Protein AF-A0A2D4HZR0-F1 (afdb_monomer)

pLDDT: mean 84.66, std 22.32, range [28.0, 98.88]

Organism: NCBI:txid129467

Foldseek 3Di:
DVVVLCVVLVVLLVVVVVPDQDDDDDLDWDDVPDDDPDPDDDPPDDTDDSVVSVVVVVVSVVVSCVVVSHVDDDPPVVVCVVVVPDDLVPDDDDPPDDSVVVVVVVVVVVVVVVVVVVVVVVVVVVVVVVVVVVVPDDDDDDDDDDDDDDDDDDD

Secondary structure (DSSP, 8-state):
-HHHHHHHHHHHHHHHHTT---------PPPTT--SSSSS--TT-PPPPHHHHHHHHHHHHHHHHHTTS-S----HHHHHHHTT--SGGGS---TT-HHHHHHHHHHHHHHHHHHHHHHHHHHHHHHHHHHHHHTTS------------------

Mean predicted aligned error: 10.73 Å

Sequence (155 aa):
TAVYHEILIGYLEYVKKLGYVTGHIWACPPSEGDDYIFHCHPPDQKIPKPKRLQEWYKKMLDKAFAERIIHDYKDIFKQATEDRLTSAKELPYFEGDFWPNVLEESIKELEQEEEERKKEESTAATETIEVTKLMGDVATLCELCEPQILSIQHN

Solvent-accessible surface area (backbone atoms only — not comparable to full-atom values): 10121 Å² total; per-residue (Å²): 111,70,69,62,40,52,53,54,45,51,47,53,43,50,43,41,76,74,65,53,87,80,88,88,82,82,70,71,58,71,59,94,93,57,64,93,82,64,79,81,71,62,92,84,66,76,81,59,54,53,71,60,44,43,52,50,51,48,58,40,49,54,50,28,40,76,70,63,63,41,92,79,88,74,58,68,68,60,46,40,58,75,70,59,66,87,51,78,86,76,54,91,86,59,90,94,46,69,63,64,58,53,51,55,53,52,52,54,51,53,52,50,55,50,52,50,52,53,48,52,55,49,50,56,55,46,52,55,48,50,56,56,57,65,65,70,68,84,85,87,81,91,80,91,79,89,85,82,88,84,84,84,88,88,132

Structure (mmCIF, N/CA/C/O backbone):
data_AF-A0A2D4HZR0-F1
#
_entry.id   AF-A0A2D4HZR0-F1
#
loop_
_atom_site.group_PDB
_atom_site.id
_atom_site.type_symbol
_atom_site.label_atom_id
_atom_site.label_alt_id
_atom_site.label_comp_id
_atom_site.label_asym_id
_atom_site.label_entity_id
_atom_site.label_seq_id
_atom_site.pdbx_PDB_ins_code
_atom_site.Cartn_x
_atom_site.Cartn_y
_atom_site.Cartn_z
_atom_site.occupancy
_atom_site.B_iso_or_equiv
_atom_site.auth_seq_id
_atom_site.auth_comp_id
_atom_site.auth_asym_id
_atom_site.auth_atom_id
_atom_site.pdbx_PDB_model_num
ATOM 1 N N . THR A 1 1 ? 17.335 2.019 -11.726 1.00 91.38 1 THR A N 1
ATOM 2 C CA . THR A 1 1 ? 15.879 1.968 -11.471 1.00 91.38 1 THR A CA 1
ATOM 3 C C . THR A 1 1 ? 15.095 1.119 -12.455 1.00 91.38 1 THR A C 1
ATOM 5 O O . THR A 1 1 ? 14.349 0.286 -11.975 1.00 91.38 1 THR A O 1
ATOM 8 N N . ALA A 1 2 ? 15.232 1.286 -13.780 1.00 97.19 2 ALA A N 1
ATOM 9 C CA . ALA A 1 2 ? 14.371 0.605 -14.765 1.00 97.19 2 ALA A CA 1
ATOM 10 C C . ALA A 1 2 ? 14.226 -0.914 -14.546 1.00 97.19 2 ALA A C 1
ATOM 12 O O . ALA A 1 2 ? 13.112 -1.413 -14.514 1.00 97.19 2 ALA A O 1
ATOM 13 N N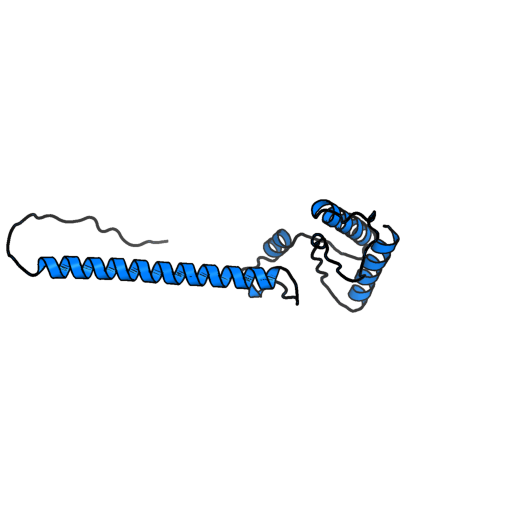 . VAL A 1 3 ? 15.329 -1.618 -14.276 1.00 98.62 3 VAL A N 1
ATOM 14 C CA . VAL A 1 3 ? 15.316 -3.068 -14.004 1.00 98.62 3 VAL A CA 1
ATOM 15 C C . VAL A 1 3 ? 14.395 -3.445 -12.835 1.00 98.62 3 VAL A C 1
ATOM 17 O O . VAL A 1 3 ? 13.656 -4.414 -12.937 1.00 98.62 3 VAL A O 1
ATOM 20 N N . TYR A 1 4 ? 14.374 -2.667 -11.748 1.00 98.62 4 TYR A N 1
ATOM 21 C CA . TYR A 1 4 ? 13.471 -2.928 -10.620 1.00 98.62 4 TYR A CA 1
ATOM 22 C C . TYR A 1 4 ? 11.999 -2.781 -11.012 1.00 98.62 4 TYR A C 1
ATOM 24 O O . TYR A 1 4 ? 11.163 -3.539 -10.534 1.00 98.62 4 TYR A O 1
ATOM 32 N N . HIS A 1 5 ? 11.683 -1.828 -11.895 1.00 98.81 5 HIS A N 1
ATOM 33 C CA . HIS A 1 5 ? 10.322 -1.681 -12.407 1.00 98.81 5 HIS A CA 1
ATOM 34 C C . HIS A 1 5 ? 9.946 -2.888 -13.268 1.00 98.81 5 HIS A C 1
ATOM 36 O O . HIS A 1 5 ? 8.880 -3.443 -13.051 1.00 98.81 5 HIS A O 1
ATOM 42 N N . GLU A 1 6 ? 10.820 -3.344 -14.172 1.00 98.75 6 GLU A N 1
ATOM 43 C CA . GLU A 1 6 ? 10.545 -4.535 -14.993 1.00 98.75 6 GLU A CA 1
ATOM 44 C C . GLU A 1 6 ? 10.299 -5.788 -14.144 1.00 98.75 6 GLU A C 1
ATOM 46 O O . GLU A 1 6 ? 9.409 -6.570 -14.462 1.00 98.75 6 GLU A O 1
ATOM 51 N N . ILE A 1 7 ? 11.026 -5.959 -13.034 1.00 98.88 7 ILE A N 1
ATOM 52 C CA . ILE A 1 7 ? 10.801 -7.079 -12.108 1.00 98.88 7 ILE A CA 1
ATOM 53 C C . ILE A 1 7 ? 9.391 -7.012 -11.503 1.00 98.88 7 ILE A C 1
ATOM 55 O O . ILE A 1 7 ? 8.664 -8.003 -11.531 1.00 98.88 7 ILE A O 1
ATOM 59 N N . LEU A 1 8 ? 8.984 -5.852 -10.978 1.00 98.88 8 LEU A N 1
ATOM 60 C CA . LEU A 1 8 ? 7.662 -5.680 -10.363 1.00 98.88 8 LEU A CA 1
ATOM 61 C C . LEU A 1 8 ? 6.529 -5.794 -11.387 1.00 98.88 8 LEU A C 1
ATOM 63 O O . LEU A 1 8 ? 5.517 -6.436 -11.123 1.00 98.88 8 LEU A O 1
ATOM 67 N N . ILE A 1 9 ? 6.708 -5.207 -12.567 1.00 98.88 9 ILE A N 1
ATOM 68 C CA . ILE A 1 9 ? 5.739 -5.273 -13.662 1.00 98.88 9 ILE A CA 1
ATOM 69 C C . ILE A 1 9 ? 5.589 -6.717 -14.150 1.00 98.88 9 ILE A C 1
ATOM 71 O O . ILE A 1 9 ? 4.466 -7.197 -14.291 1.00 98.88 9 ILE A O 1
ATOM 75 N N . GLY A 1 10 ? 6.702 -7.432 -14.335 1.00 98.81 10 GLY A N 1
ATOM 76 C CA . GLY A 1 10 ? 6.695 -8.848 -14.691 1.00 98.81 10 GLY A CA 1
ATOM 77 C C . GLY A 1 10 ? 6.010 -9.713 -13.632 1.00 98.81 10 GLY A C 1
ATOM 78 O O . GLY A 1 10 ? 5.246 -10.611 -13.979 1.00 98.81 10 GLY A O 1
ATOM 79 N N . TYR A 1 11 ? 6.205 -9.407 -12.344 1.00 98.88 11 TYR A N 1
ATOM 80 C CA . TYR A 1 11 ? 5.474 -10.062 -11.258 1.00 98.88 11 TYR A CA 1
ATOM 81 C C . TYR A 1 11 ? 3.961 -9.825 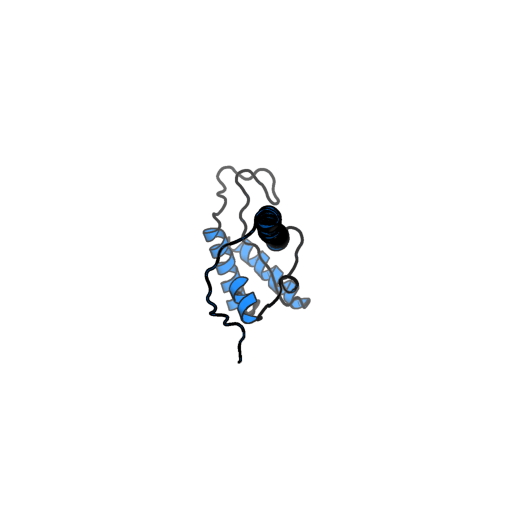-11.363 1.00 98.88 11 TYR A C 1
ATOM 83 O O . TYR A 1 11 ? 3.201 -10.792 -11.343 1.00 98.88 11 TYR A O 1
ATOM 91 N N . LEU A 1 12 ? 3.519 -8.572 -11.541 1.00 98.81 12 LEU A N 1
ATOM 92 C CA . LEU A 1 12 ? 2.098 -8.229 -11.706 1.00 98.81 12 LEU A CA 1
ATOM 93 C C . LEU A 1 12 ? 1.476 -8.922 -12.928 1.00 98.81 12 LEU A C 1
ATOM 95 O O . LEU A 1 12 ? 0.370 -9.456 -12.846 1.00 98.81 12 LEU A O 1
ATOM 99 N N . GLU A 1 13 ? 2.192 -8.959 -14.053 1.00 98.75 13 GLU A N 1
ATOM 100 C CA . GLU A 1 13 ? 1.743 -9.655 -15.261 1.00 98.75 13 GLU A CA 1
ATOM 101 C C . GLU A 1 13 ? 1.608 -11.165 -15.029 1.00 98.75 13 GLU A C 1
ATOM 103 O O . GLU A 1 13 ? 0.628 -11.786 -15.450 1.00 98.75 13 GLU A O 1
ATOM 108 N N . TYR A 1 14 ? 2.582 -11.760 -14.342 1.00 98.81 14 TYR A N 1
ATOM 109 C CA . TYR A 1 14 ? 2.591 -13.182 -14.037 1.00 98.81 14 TYR A CA 1
ATOM 110 C C . TYR A 1 14 ? 1.424 -13.576 -13.126 1.00 98.81 14 TYR A C 1
ATOM 112 O O . TYR A 1 14 ? 0.658 -14.474 -13.473 1.00 98.81 14 TYR A O 1
ATOM 120 N N . VAL A 1 15 ? 1.226 -12.883 -12.000 1.00 98.62 15 VAL A N 1
ATOM 121 C CA . VAL A 1 15 ? 0.131 -13.218 -11.072 1.00 98.62 15 VAL A CA 1
ATOM 122 C C . VAL A 1 15 ? -1.242 -12.948 -11.688 1.00 98.62 15 VAL A C 1
ATOM 124 O O . VAL A 1 15 ? -2.170 -13.724 -11.469 1.00 98.62 15 VAL A O 1
ATOM 127 N N . LYS A 1 16 ? -1.370 -11.938 -12.559 1.00 98.38 16 LYS A N 1
ATOM 128 C CA . LYS A 1 16 ? -2.589 -11.734 -13.355 1.00 98.38 16 LYS A CA 1
ATOM 129 C C . LYS A 1 16 ? -2.903 -12.945 -14.236 1.00 98.38 16 LYS A C 1
ATOM 131 O O . LYS A 1 16 ? -4.053 -13.372 -14.288 1.00 98.38 16 LYS A O 1
ATOM 136 N N . LYS A 1 17 ? -1.899 -13.537 -14.899 1.00 98.44 17 LYS A N 1
ATOM 137 C CA . LYS A 1 17 ? -2.072 -14.764 -15.709 1.00 98.44 17 LYS A CA 1
ATOM 138 C C . LYS A 1 17 ? -2.508 -15.966 -14.865 1.00 98.44 17 LYS A C 1
ATOM 140 O O . LYS A 1 17 ? -3.191 -16.842 -15.384 1.00 98.44 17 LYS A O 1
ATOM 145 N N . LEU A 1 18 ? -2.151 -15.991 -13.581 1.00 98.62 18 LEU A N 1
ATOM 146 C CA . LEU A 1 18 ? -2.605 -17.006 -12.626 1.00 98.62 18 LEU A CA 1
ATOM 147 C C . LEU A 1 18 ? -4.017 -16.747 -12.068 1.00 98.62 18 LEU A C 1
ATOM 149 O O . LEU A 1 18 ? -4.548 -17.601 -11.364 1.00 98.62 18 LEU A O 1
ATOM 153 N N . GLY A 1 19 ? -4.633 -15.603 -12.380 1.00 98.31 19 GLY A N 1
ATOM 154 C CA . GLY A 1 19 ? -5.991 -15.259 -11.951 1.00 98.31 19 GLY A CA 1
ATOM 155 C C . GLY A 1 19 ? -6.077 -14.358 -10.717 1.00 98.31 19 GLY A C 1
ATOM 156 O O . GLY A 1 19 ? -7.179 -14.135 -10.221 1.00 98.31 19 GLY A O 1
ATOM 157 N N . TYR A 1 20 ? -4.962 -13.807 -10.225 1.00 98.50 20 TYR A N 1
ATOM 158 C CA . TYR A 1 20 ? -5.014 -12.768 -9.193 1.00 98.50 20 TYR A CA 1
ATOM 159 C C . TYR A 1 20 ? -5.582 -11.474 -9.782 1.00 98.50 20 TYR A C 1
ATOM 161 O O . TYR A 1 20 ? -5.149 -11.016 -10.840 1.00 98.50 20 TYR A O 1
ATOM 169 N N . VAL A 1 21 ? -6.550 -10.883 -9.081 1.00 97.69 21 VAL A N 1
ATOM 170 C CA . VAL A 1 21 ? -7.325 -9.735 -9.580 1.00 97.69 21 VAL A CA 1
ATOM 171 C C . VAL A 1 21 ? -6.864 -8.388 -9.021 1.00 97.69 21 VAL A C 1
ATOM 173 O O . VAL A 1 21 ? -7.054 -7.371 -9.682 1.00 97.69 21 VAL A O 1
ATOM 176 N N . THR A 1 22 ? -6.210 -8.380 -7.854 1.00 97.38 22 THR A N 1
ATOM 177 C CA . THR A 1 22 ? -5.815 -7.154 -7.142 1.00 97.38 22 THR A CA 1
ATOM 178 C C . THR A 1 22 ? -4.416 -7.297 -6.546 1.00 97.38 22 THR A C 1
ATOM 180 O O . THR A 1 22 ? -4.100 -8.315 -5.930 1.00 97.38 22 THR A O 1
ATOM 183 N N . GLY A 1 23 ? -3.582 -6.266 -6.703 1.00 97.75 23 GLY A N 1
ATOM 184 C CA . GLY A 1 23 ? -2.285 -6.139 -6.033 1.00 97.75 23 GLY A CA 1
ATOM 185 C C . GLY A 1 23 ? -2.318 -5.035 -4.976 1.00 97.75 23 GLY A C 1
ATOM 186 O O . GLY A 1 23 ? -2.942 -4.000 -5.195 1.00 97.75 23 GLY A O 1
ATOM 187 N N . HIS A 1 24 ? -1.630 -5.243 -3.853 1.00 98.25 24 HIS A N 1
ATOM 188 C CA . HIS A 1 24 ? -1.558 -4.289 -2.743 1.00 98.25 24 HIS A CA 1
ATOM 189 C C . HIS A 1 24 ? -0.090 -3.949 -2.472 1.00 98.25 24 HIS A C 1
ATOM 191 O O . HIS A 1 24 ? 0.750 -4.845 -2.406 1.00 98.25 24 HIS A O 1
ATOM 197 N N . ILE A 1 25 ? 0.231 -2.657 -2.366 1.00 98.19 25 ILE A N 1
ATOM 198 C CA . ILE A 1 25 ? 1.589 -2.168 -2.100 1.00 98.19 25 ILE A CA 1
ATOM 199 C C . ILE A 1 25 ? 1.518 -1.146 -0.972 1.00 98.19 25 ILE A C 1
ATOM 201 O O . ILE A 1 25 ? 0.927 -0.078 -1.136 1.00 98.19 25 ILE A O 1
ATOM 205 N N . TRP A 1 26 ? 2.198 -1.432 0.135 1.00 97.81 26 TRP A N 1
ATOM 206 C CA . TRP A 1 26 ? 2.469 -0.441 1.167 1.00 97.81 26 TRP A CA 1
ATOM 207 C C . TRP A 1 26 ? 3.807 0.248 0.876 1.00 97.81 26 TRP A C 1
ATOM 209 O O . TRP A 1 26 ? 4.882 -0.336 1.002 1.00 97.81 26 TRP A O 1
ATOM 219 N N . ALA A 1 27 ? 3.751 1.506 0.432 1.00 96.38 27 ALA A N 1
ATOM 220 C CA . ALA A 1 27 ? 4.937 2.301 0.115 1.00 96.38 27 ALA A CA 1
ATOM 221 C C . ALA A 1 27 ? 5.611 2.848 1.390 1.00 96.38 27 ALA A C 1
ATOM 223 O O . ALA A 1 27 ? 5.604 4.057 1.637 1.00 96.38 27 ALA A O 1
ATOM 224 N N . CYS A 1 28 ? 6.196 1.949 2.182 1.00 95.69 28 CYS A N 1
ATOM 225 C CA . CYS A 1 28 ? 6.896 2.248 3.429 1.00 95.69 28 CYS A CA 1
ATOM 226 C C . CYS A 1 28 ? 8.418 2.148 3.222 1.00 95.69 28 CYS A C 1
ATOM 228 O O . CYS A 1 28 ? 8.903 1.078 2.854 1.00 95.69 28 CYS A O 1
ATOM 230 N N . PRO A 1 29 ? 9.191 3.243 3.352 1.00 93.50 29 PRO A N 1
ATOM 231 C CA . PRO A 1 29 ? 10.642 3.135 3.439 1.00 93.50 29 PRO A CA 1
ATOM 232 C C . PRO A 1 29 ? 11.057 2.606 4.824 1.00 93.50 29 PRO A C 1
ATOM 234 O O . PRO A 1 29 ? 10.343 2.865 5.794 1.00 93.50 29 PRO A O 1
ATOM 237 N N . PRO A 1 30 ? 12.218 1.934 4.943 1.00 93.75 30 PRO A N 1
ATOM 238 C CA . PRO A 1 30 ? 12.700 1.472 6.239 1.00 93.75 30 PRO A CA 1
ATOM 239 C C . PRO A 1 30 ? 12.972 2.657 7.172 1.00 93.75 30 PRO A C 1
ATOM 241 O O . PRO A 1 30 ? 13.325 3.756 6.718 1.00 93.75 30 PRO A O 1
ATOM 244 N N . SER A 1 31 ? 12.821 2.419 8.475 1.00 91.44 31 SER A N 1
ATOM 245 C CA . SER A 1 31 ? 13.241 3.364 9.509 1.00 91.44 31 SER A CA 1
ATOM 246 C C . SER A 1 31 ? 14.755 3.583 9.458 1.00 91.44 31 SER A C 1
ATOM 248 O O . SER A 1 31 ? 15.508 2.824 8.846 1.00 91.44 31 SER A O 1
ATOM 250 N N . GLU A 1 32 ? 15.224 4.659 10.084 1.00 88.25 32 GLU A N 1
ATOM 251 C CA . GLU A 1 32 ? 16.654 4.956 10.126 1.00 88.25 32 GLU A CA 1
ATOM 252 C C . GLU A 1 32 ? 17.418 3.864 10.887 1.00 88.25 32 GLU A C 1
ATOM 254 O O . GLU A 1 32 ? 17.145 3.618 12.057 1.00 88.25 32 GLU A O 1
ATOM 259 N N . GLY A 1 33 ? 18.377 3.226 10.211 1.00 84.75 33 GLY A N 1
ATOM 260 C CA . GLY A 1 33 ? 19.169 2.124 10.767 1.00 84.75 33 GLY A CA 1
ATOM 261 C C . GLY A 1 33 ? 18.589 0.725 10.536 1.00 84.75 33 GLY A C 1
ATOM 262 O O . GLY A 1 33 ? 19.283 -0.243 10.835 1.00 84.75 33 GLY A O 1
ATOM 263 N N . ASP A 1 34 ? 17.387 0.612 9.962 1.00 92.19 34 ASP A N 1
ATOM 264 C CA . ASP A 1 34 ? 16.741 -0.674 9.687 1.00 92.19 34 ASP A CA 1
ATOM 265 C C . ASP A 1 34 ? 17.006 -1.175 8.258 1.00 92.19 34 ASP A C 1
ATOM 267 O O . ASP A 1 34 ? 17.055 -0.410 7.291 1.00 92.19 34 ASP A O 1
ATOM 271 N N . ASP A 1 35 ? 17.091 -2.500 8.121 1.00 95.38 35 ASP A N 1
ATOM 272 C CA . ASP A 1 35 ? 17.275 -3.205 6.854 1.00 95.38 35 ASP A CA 1
ATOM 273 C C . ASP A 1 35 ? 16.083 -4.142 6.593 1.00 95.38 35 ASP A C 1
ATOM 275 O O . ASP A 1 35 ? 15.798 -5.023 7.400 1.00 95.38 35 ASP A O 1
ATOM 279 N N . TYR A 1 36 ? 15.405 -4.011 5.444 1.00 94.50 36 TYR A N 1
ATOM 280 C CA . TYR A 1 36 ? 14.287 -4.914 5.117 1.00 94.50 36 TYR A CA 1
ATOM 281 C C . TYR A 1 36 ? 14.727 -6.329 4.725 1.00 94.50 36 TYR A C 1
ATOM 283 O O . TYR A 1 36 ? 14.113 -7.302 5.148 1.00 94.50 36 TYR A O 1
ATOM 291 N N . ILE A 1 37 ? 15.739 -6.453 3.858 1.00 97.19 37 ILE A N 1
ATOM 292 C CA . ILE A 1 37 ? 16.162 -7.749 3.290 1.00 97.19 37 ILE A CA 1
ATOM 293 C C . ILE A 1 37 ? 17.676 -7.913 3.389 1.00 97.19 37 ILE A C 1
ATOM 295 O O . ILE A 1 37 ? 18.163 -8.902 3.929 1.00 97.19 37 ILE A O 1
ATOM 299 N N . PHE A 1 38 ? 18.433 -6.962 2.841 1.00 96.25 38 PHE A N 1
ATOM 300 C CA . PHE A 1 38 ? 19.889 -7.045 2.802 1.00 96.25 38 PHE A CA 1
ATOM 301 C C . PHE A 1 38 ? 20.488 -6.292 3.979 1.00 96.25 38 PHE A C 1
ATOM 303 O O . PHE A 1 38 ? 20.292 -5.086 4.100 1.00 96.25 38 PHE A O 1
ATOM 310 N N . HIS A 1 39 ? 21.221 -7.014 4.822 1.00 96.25 39 HIS A N 1
ATOM 311 C CA . HIS A 1 39 ? 21.911 -6.428 5.959 1.00 96.25 39 HIS A CA 1
ATOM 312 C C . HIS A 1 39 ? 23.062 -5.517 5.509 1.00 96.25 39 HIS A C 1
ATOM 314 O O . HIS A 1 39 ? 23.865 -5.917 4.664 1.00 96.25 39 HIS A O 1
ATOM 320 N N . CYS A 1 40 ? 23.179 -4.351 6.148 1.00 94.06 40 CYS A N 1
ATOM 321 C CA . CYS A 1 40 ? 24.273 -3.395 6.001 1.00 94.06 40 CYS A CA 1
ATOM 322 C C . CYS A 1 40 ? 24.358 -2.776 4.594 1.00 94.06 40 CYS A C 1
ATOM 324 O O . CYS A 1 40 ? 25.210 -3.115 3.768 1.00 94.06 40 CYS A O 1
ATOM 326 N N . HIS A 1 41 ? 23.460 -1.827 4.327 1.00 94.38 41 HIS A N 1
ATOM 327 C CA . HIS A 1 41 ? 23.479 -1.053 3.089 1.00 94.38 41 HIS A CA 1
ATOM 328 C C . HIS A 1 41 ? 24.743 -0.180 2.950 1.00 94.38 41 HIS A C 1
ATOM 330 O O . HIS A 1 41 ? 25.275 0.305 3.954 1.00 94.38 41 HIS A O 1
ATOM 336 N N . PRO A 1 42 ? 25.205 0.088 1.709 1.00 96.12 42 PRO A N 1
ATOM 337 C CA . PRO A 1 42 ? 26.279 1.048 1.471 1.00 96.12 42 PRO A CA 1
ATOM 338 C C . PRO A 1 42 ? 25.960 2.409 2.116 1.00 96.12 42 PRO A C 1
ATOM 340 O O . PRO A 1 42 ? 24.841 2.901 1.956 1.00 96.12 42 PRO A O 1
ATOM 343 N N . PRO A 1 43 ? 26.913 3.052 2.815 1.00 92.94 43 PRO A N 1
ATOM 344 C CA . PRO A 1 43 ? 26.649 4.271 3.587 1.00 92.94 43 PRO A CA 1
ATOM 345 C C . PRO A 1 43 ? 26.238 5.473 2.720 1.00 92.94 43 PRO A C 1
ATOM 347 O O . PRO A 1 43 ? 25.624 6.420 3.205 1.00 92.94 43 PRO A O 1
ATOM 350 N N . ASP A 1 44 ? 26.565 5.452 1.429 1.00 95.31 44 ASP A N 1
ATOM 351 C CA . ASP A 1 44 ? 26.177 6.452 0.437 1.00 95.31 44 ASP A CA 1
ATOM 352 C C . ASP A 1 44 ? 24.837 6.138 -0.260 1.00 95.31 44 ASP A C 1
ATOM 354 O O . ASP A 1 44 ? 24.286 6.992 -0.972 1.00 95.31 44 ASP A O 1
ATOM 358 N N . GLN A 1 45 ? 24.257 4.953 -0.026 1.00 95.94 45 GLN A N 1
ATOM 359 C CA . GLN A 1 45 ? 22.941 4.587 -0.535 1.00 95.94 45 GLN A CA 1
ATOM 360 C C . GLN A 1 45 ? 21.841 5.313 0.249 1.00 95.94 45 GLN A C 1
ATOM 362 O O . GLN A 1 45 ? 21.476 4.965 1.368 1.00 95.94 45 GLN A O 1
ATOM 367 N N . LYS A 1 46 ? 21.243 6.323 -0.384 1.00 94.19 46 LYS A N 1
ATOM 368 C CA . LYS A 1 46 ? 20.163 7.110 0.225 1.00 94.19 46 LYS A CA 1
ATOM 369 C C . LYS A 1 46 ? 18.856 6.321 0.299 1.00 94.19 46 LYS A C 1
ATOM 371 O O . LYS A 1 46 ? 18.319 5.923 -0.737 1.00 94.19 46 LYS A O 1
ATOM 376 N N . ILE A 1 47 ? 18.275 6.236 1.495 1.00 95.31 47 ILE A N 1
ATOM 377 C CA . ILE A 1 47 ? 16.898 5.767 1.686 1.00 95.31 47 ILE A CA 1
ATOM 378 C C . ILE A 1 47 ? 15.911 6.836 1.175 1.00 95.31 47 ILE A C 1
ATOM 380 O O . ILE A 1 47 ? 16.000 8.006 1.573 1.00 95.31 47 ILE A O 1
ATOM 384 N N . PRO A 1 48 ? 14.980 6.500 0.260 1.00 94.62 48 PRO A N 1
ATOM 385 C CA . PRO A 1 48 ? 13.996 7.459 -0.225 1.00 94.62 48 PRO A CA 1
ATOM 386 C C . PRO A 1 48 ? 13.013 7.846 0.888 1.00 94.62 48 PRO A C 1
ATOM 388 O O . PRO A 1 48 ? 12.526 7.002 1.629 1.00 94.62 48 PRO A O 1
ATOM 391 N N . LYS A 1 49 ? 12.659 9.133 0.969 1.00 94.31 49 LYS A N 1
ATOM 392 C CA . LYS A 1 49 ? 11.553 9.595 1.825 1.00 94.31 49 LYS A CA 1
ATOM 393 C C . LYS A 1 49 ? 10.197 9.125 1.260 1.00 94.31 49 LYS A C 1
ATOM 395 O O . LYS A 1 49 ? 10.116 8.914 0.045 1.00 94.31 49 LYS A O 1
ATOM 400 N N . PRO A 1 50 ? 9.125 9.046 2.077 1.00 95.00 50 PRO A N 1
ATOM 401 C CA . PRO A 1 50 ? 7.843 8.454 1.671 1.00 95.00 50 PRO A CA 1
ATOM 402 C C . PRO A 1 50 ? 7.297 8.975 0.336 1.00 95.00 50 PRO A C 1
ATOM 404 O O . PRO A 1 50 ? 7.016 8.190 -0.564 1.00 95.00 50 PRO A O 1
ATOM 407 N N . LYS A 1 51 ? 7.260 10.300 0.138 1.00 95.75 51 LYS A N 1
ATOM 408 C CA . LYS A 1 51 ? 6.783 10.913 -1.115 1.00 95.75 51 LYS A CA 1
ATOM 409 C C . LYS A 1 51 ? 7.559 10.437 -2.350 1.00 95.75 51 LYS A C 1
ATOM 411 O O . LYS A 1 51 ? 6.965 10.125 -3.376 1.00 95.75 51 LYS A O 1
ATOM 416 N N . ARG A 1 52 ? 8.887 10.334 -2.243 1.00 97.00 52 ARG A N 1
ATOM 417 C CA . ARG A 1 52 ? 9.741 9.886 -3.351 1.00 97.00 52 ARG A CA 1
ATOM 418 C C . ARG A 1 52 ? 9.506 8.411 -3.675 1.00 97.00 52 ARG A C 1
ATOM 420 O O . ARG A 1 52 ? 9.532 8.042 -4.845 1.00 97.00 52 ARG A O 1
ATOM 427 N N . LEU A 1 53 ? 9.285 7.577 -2.657 1.00 97.62 53 LEU A N 1
ATOM 428 C CA . LEU A 1 53 ? 8.962 6.162 -2.848 1.00 97.62 53 LEU A CA 1
ATOM 429 C C . LEU A 1 53 ? 7.571 5.983 -3.480 1.00 97.62 53 LEU A C 1
ATOM 431 O O . LEU A 1 53 ? 7.413 5.182 -4.396 1.00 97.62 53 LEU A O 1
ATOM 435 N N . GLN A 1 54 ? 6.585 6.783 -3.069 1.00 97.88 54 GLN A N 1
ATOM 436 C CA . GLN A 1 54 ? 5.261 6.803 -3.698 1.00 97.88 54 GLN A CA 1
ATOM 437 C C . GLN A 1 54 ? 5.341 7.190 -5.182 1.00 97.88 54 GLN A C 1
ATOM 439 O O . GLN A 1 54 ? 4.768 6.510 -6.026 1.00 97.88 54 GLN A O 1
ATOM 444 N N . GLU A 1 55 ? 6.078 8.251 -5.524 1.00 98.31 55 GLU A N 1
ATOM 445 C CA . GLU A 1 55 ? 6.293 8.670 -6.920 1.00 98.31 55 GLU A CA 1
ATOM 446 C C . GLU A 1 55 ? 7.024 7.599 -7.744 1.00 98.31 55 GLU A C 1
ATOM 448 O O . GLU A 1 55 ? 6.733 7.408 -8.925 1.00 98.31 55 GLU A O 1
ATOM 453 N N . TRP A 1 56 ? 7.948 6.867 -7.119 1.00 98.69 56 TRP A N 1
ATOM 454 C CA . TRP A 1 56 ? 8.652 5.752 -7.745 1.00 98.69 56 TRP A CA 1
ATOM 455 C C . TRP A 1 56 ? 7.695 4.615 -8.127 1.00 98.69 56 TRP A C 1
ATOM 457 O O . TRP A 1 56 ? 7.703 4.179 -9.280 1.00 98.69 56 TRP A O 1
ATOM 467 N N . TYR A 1 57 ? 6.814 4.202 -7.206 1.00 98.81 57 TYR A N 1
ATOM 468 C CA . TYR A 1 57 ? 5.786 3.196 -7.491 1.00 98.81 57 TYR 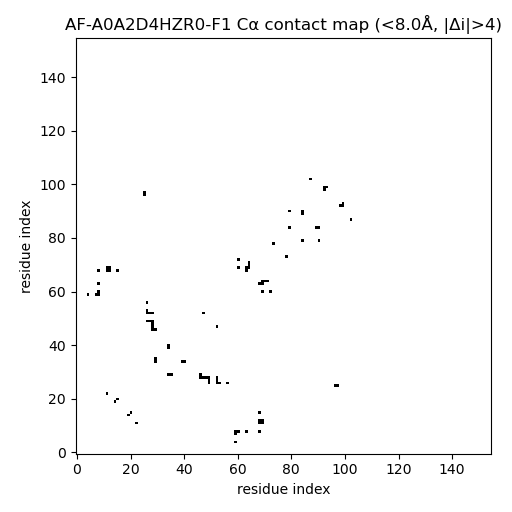A CA 1
ATOM 469 C C . TYR A 1 57 ? 4.760 3.691 -8.508 1.00 98.81 57 TYR A C 1
ATOM 471 O O . TYR A 1 57 ? 4.422 2.941 -9.417 1.00 98.81 57 TYR A O 1
ATOM 479 N N . LYS A 1 58 ? 4.318 4.953 -8.428 1.00 98.62 58 LYS A N 1
ATOM 480 C CA . LYS A 1 58 ? 3.421 5.547 -9.436 1.00 98.62 58 LYS A CA 1
ATOM 481 C C . LYS A 1 58 ? 4.023 5.461 -10.832 1.00 98.62 58 LYS A C 1
ATOM 483 O O . LYS A 1 58 ? 3.383 4.939 -11.730 1.00 98.62 58 LYS A O 1
ATOM 488 N N . LYS A 1 59 ? 5.297 5.832 -10.997 1.00 98.75 59 LYS A N 1
ATOM 489 C CA . LYS A 1 59 ? 5.994 5.704 -12.286 1.00 98.75 59 LYS A CA 1
ATOM 490 C C . LYS A 1 59 ? 6.054 4.256 -12.792 1.00 98.75 59 LYS A C 1
ATOM 492 O O . LYS A 1 59 ? 6.011 4.028 -13.999 1.00 98.75 59 LYS A O 1
ATOM 497 N N . MET A 1 60 ? 6.205 3.283 -11.893 1.00 98.75 60 MET A N 1
ATOM 498 C CA . MET A 1 60 ? 6.156 1.858 -12.237 1.00 98.75 60 MET A CA 1
ATOM 499 C C . MET A 1 60 ? 4.742 1.441 -12.683 1.00 98.75 60 MET A C 1
ATOM 501 O O . MET A 1 60 ? 4.597 0.832 -13.742 1.00 98.75 60 MET A O 1
ATOM 505 N N . LEU A 1 61 ? 3.706 1.837 -11.940 1.00 98.81 61 LEU A N 1
ATOM 506 C CA . LEU A 1 61 ? 2.305 1.525 -12.239 1.00 98.81 61 LEU A CA 1
ATOM 507 C C . LEU A 1 61 ? 1.807 2.225 -13.512 1.00 98.81 61 LEU A C 1
ATOM 509 O O . LEU A 1 61 ? 1.098 1.606 -14.297 1.00 98.81 61 LEU A O 1
ATOM 513 N N . ASP A 1 62 ? 2.237 3.458 -13.784 1.00 98.75 62 ASP A N 1
ATOM 514 C CA . ASP A 1 62 ? 1.927 4.182 -15.024 1.00 98.75 62 ASP A CA 1
ATOM 515 C C . ASP A 1 62 ? 2.454 3.430 -16.255 1.00 98.75 62 ASP A C 1
ATOM 517 O O . ASP A 1 62 ? 1.762 3.321 -17.269 1.00 98.75 62 ASP A O 1
ATOM 521 N N . LYS A 1 63 ? 3.663 2.853 -16.158 1.00 98.75 63 LYS A N 1
ATOM 522 C CA . LYS A 1 63 ? 4.211 1.978 -17.206 1.00 98.75 63 LYS A CA 1
ATOM 523 C C . LYS A 1 63 ? 3.375 0.705 -17.350 1.00 98.75 63 LYS A C 1
ATOM 525 O O . LYS A 1 63 ? 2.985 0.369 -18.465 1.00 98.75 63 LYS A O 1
ATOM 530 N N . ALA A 1 64 ? 3.059 0.030 -16.243 1.00 98.75 64 ALA A N 1
ATOM 531 C CA . ALA A 1 64 ? 2.232 -1.179 -16.255 1.00 98.75 64 ALA A CA 1
ATOM 532 C C . ALA A 1 64 ? 0.836 -0.931 -16.861 1.00 98.75 64 ALA A C 1
ATOM 534 O O . ALA A 1 64 ? 0.303 -1.787 -17.568 1.00 98.75 64 ALA A O 1
ATOM 535 N N . PHE A 1 65 ? 0.250 0.240 -16.601 1.00 98.50 65 PHE A N 1
ATOM 536 C CA . PHE A 1 65 ? -1.022 0.674 -17.174 1.00 98.50 65 PHE A CA 1
ATOM 537 C C . PHE A 1 65 ? -0.896 0.911 -18.685 1.00 98.50 65 PHE A C 1
ATOM 539 O O . PHE A 1 65 ? -1.691 0.381 -19.461 1.00 98.50 65 PHE A O 1
ATOM 546 N N . ALA A 1 66 ? 0.142 1.630 -19.128 1.00 98.62 66 ALA A N 1
ATO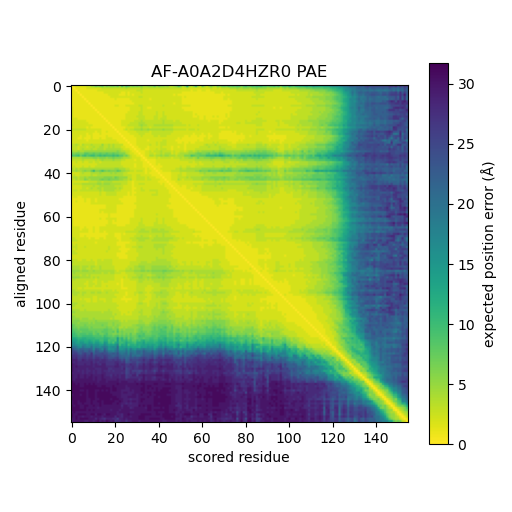M 547 C CA . ALA A 1 66 ? 0.405 1.861 -20.551 1.00 98.62 66 ALA A CA 1
ATOM 548 C C . ALA A 1 66 ? 0.622 0.551 -21.337 1.00 98.62 66 ALA A C 1
ATOM 550 O O . ALA A 1 66 ? 0.184 0.431 -22.481 1.00 98.62 66 ALA A O 1
ATOM 551 N N . GLU A 1 67 ? 1.238 -0.452 -20.705 1.00 98.31 67 GLU A N 1
ATOM 552 C CA . GLU A 1 67 ? 1.457 -1.798 -21.256 1.00 98.31 67 GLU A CA 1
ATOM 553 C C . GLU A 1 67 ? 0.235 -2.726 -21.114 1.00 98.31 67 GLU A C 1
ATOM 555 O O . GLU A 1 67 ? 0.280 -3.879 -21.540 1.00 98.31 67 GLU A O 1
ATOM 560 N N . ARG A 1 68 ? -0.884 -2.227 -20.562 1.00 98.19 68 ARG A N 1
ATOM 561 C CA . ARG A 1 68 ? -2.145 -2.964 -20.332 1.00 98.19 68 ARG A CA 1
ATOM 562 C C . ARG A 1 68 ? -1.998 -4.183 -19.415 1.00 98.19 68 ARG A C 1
ATOM 564 O O . ARG A 1 68 ? -2.800 -5.126 -19.456 1.00 98.19 68 ARG A O 1
ATOM 571 N N . ILE A 1 69 ? -0.982 -4.159 -18.561 1.00 98.44 69 ILE A N 1
ATOM 572 C CA . ILE A 1 69 ? -0.739 -5.186 -17.552 1.00 98.44 69 ILE A CA 1
ATOM 573 C C . ILE A 1 69 ? -1.716 -4.984 -16.396 1.00 98.44 69 ILE A C 1
ATOM 575 O O . ILE A 1 69 ? -2.452 -5.912 -16.065 1.00 98.44 69 ILE A O 1
ATOM 579 N N . ILE A 1 70 ? -1.825 -3.765 -15.868 1.00 98.44 70 ILE A N 1
ATOM 580 C CA . ILE A 1 70 ? -2.858 -3.396 -14.888 1.00 98.44 70 ILE A CA 1
ATOM 581 C C . ILE A 1 70 ? -3.993 -2.619 -15.559 1.00 98.44 70 ILE A C 1
ATOM 583 O O . ILE A 1 70 ? -3.790 -1.990 -16.597 1.00 98.44 70 ILE A O 1
ATOM 587 N N . HIS A 1 71 ? -5.190 -2.688 -14.978 1.00 98.06 71 HIS A N 1
ATOM 588 C CA . HIS A 1 71 ? -6.362 -1.962 -15.472 1.00 98.06 71 HIS A CA 1
ATOM 589 C C . HIS A 1 71 ? -6.414 -0.526 -14.935 1.00 98.06 71 HIS A C 1
ATOM 591 O O . HIS A 1 71 ? -6.629 0.405 -15.699 1.00 98.06 71 HIS A O 1
ATOM 597 N N . ASP A 1 72 ? -6.179 -0.346 -13.641 1.00 98.12 72 ASP A N 1
ATOM 598 C CA . ASP A 1 72 ? -6.083 0.933 -12.943 1.00 98.12 72 ASP A CA 1
ATOM 599 C C . ASP A 1 72 ? -5.337 0.732 -11.614 1.00 98.12 72 ASP A C 1
ATOM 601 O O . ASP A 1 72 ? -4.953 -0.384 -11.258 1.00 98.12 72 ASP A O 1
ATOM 605 N N . TYR A 1 73 ? -5.081 1.826 -10.898 1.00 98.56 73 TYR A N 1
ATOM 606 C CA . TYR A 1 73 ? -4.608 1.800 -9.518 1.00 98.56 73 TYR A CA 1
ATOM 607 C C . TYR A 1 73 ? -5.142 3.025 -8.771 1.00 98.56 73 TYR A C 1
ATOM 609 O O . TYR A 1 73 ? -5.320 4.098 -9.357 1.00 98.56 73 TYR A O 1
ATOM 617 N N . LYS A 1 74 ? -5.407 2.872 -7.473 1.00 97.31 74 LYS A N 1
ATOM 618 C CA . LYS A 1 74 ? -5.956 3.923 -6.606 1.00 97.31 74 LYS A CA 1
ATOM 619 C C . LYS A 1 74 ? -5.283 3.874 -5.244 1.00 97.31 74 LYS A C 1
ATOM 621 O O . LYS A 1 74 ? -4.744 2.841 -4.851 1.00 97.31 74 LYS A O 1
ATOM 626 N N . ASP A 1 75 ? -5.302 4.994 -4.531 1.00 97.19 75 ASP A N 1
ATOM 627 C CA . ASP A 1 75 ? -5.066 4.940 -3.093 1.00 97.19 75 ASP A CA 1
ATOM 628 C C . ASP A 1 75 ? -6.238 4.236 -2.390 1.00 97.19 75 ASP A C 1
ATOM 630 O O . ASP A 1 75 ? -7.355 4.160 -2.908 1.00 97.19 75 ASP A O 1
ATOM 634 N N . ILE A 1 76 ? -5.954 3.699 -1.207 1.00 95.94 76 ILE A N 1
ATOM 635 C CA . ILE A 1 76 ? -6.891 2.874 -0.443 1.00 95.94 76 ILE A CA 1
ATOM 636 C C . ILE A 1 76 ? -8.144 3.639 -0.005 1.00 95.94 76 ILE A C 1
ATOM 638 O O . ILE A 1 76 ? -9.224 3.061 0.012 1.00 95.94 76 ILE A O 1
ATOM 642 N N . PHE A 1 77 ? -8.034 4.942 0.277 1.00 95.69 77 PHE A N 1
ATOM 643 C CA . PHE A 1 77 ? -9.180 5.763 0.665 1.00 95.69 77 PHE A CA 1
ATOM 644 C C . PHE A 1 77 ? -10.159 5.925 -0.503 1.00 95.69 77 PHE A C 1
ATOM 646 O O . PHE A 1 77 ? -11.364 5.705 -0.356 1.00 95.69 77 PHE A O 1
ATOM 653 N N . LYS A 1 78 ? -9.637 6.248 -1.691 1.00 96.00 78 LYS A N 1
ATOM 654 C CA . LYS A 1 78 ? -10.433 6.332 -2.914 1.00 96.00 78 LYS A CA 1
ATOM 655 C C . LYS A 1 78 ? -11.057 4.982 -3.268 1.00 96.00 78 LYS A C 1
ATOM 657 O O . LYS A 1 78 ? -12.243 4.944 -3.581 1.00 96.00 78 LYS A O 1
ATOM 662 N N . GLN A 1 79 ? -10.292 3.891 -3.182 1.00 95.75 79 GLN A N 1
ATOM 663 C CA . GLN A 1 79 ? -10.804 2.546 -3.462 1.00 95.75 79 GLN A CA 1
ATOM 664 C C . GLN A 1 79 ? -11.934 2.159 -2.494 1.00 95.75 79 GLN A C 1
ATOM 666 O O . GLN A 1 79 ? -13.012 1.793 -2.947 1.00 95.75 79 GLN A O 1
ATOM 671 N N . ALA A 1 80 ? -11.743 2.344 -1.184 1.00 96.69 80 ALA A N 1
ATOM 672 C CA . ALA A 1 80 ? -12.766 2.060 -0.178 1.00 96.69 80 ALA A CA 1
ATOM 673 C C . ALA A 1 80 ? -14.047 2.891 -0.381 1.00 96.69 80 ALA A C 1
ATOM 675 O O . ALA A 1 80 ? -15.156 2.392 -0.194 1.00 96.69 80 ALA A O 1
ATOM 676 N N . THR A 1 81 ? -13.897 4.152 -0.801 1.00 97.38 81 THR A N 1
ATOM 677 C CA . THR A 1 81 ? -15.030 5.038 -1.107 1.00 97.38 81 THR A CA 1
ATOM 678 C C . THR A 1 81 ? -15.811 4.555 -2.331 1.00 97.38 81 THR A C 1
ATOM 680 O O . THR A 1 81 ? -17.040 4.515 -2.302 1.00 97.38 81 THR A O 1
ATOM 683 N N . GLU A 1 82 ? -15.119 4.183 -3.411 1.00 96.69 82 GLU A N 1
ATOM 684 C CA . GLU A 1 82 ? -15.751 3.689 -4.642 1.00 96.69 82 GLU A CA 1
ATOM 685 C C . GLU A 1 82 ? -16.443 2.334 -4.436 1.00 96.69 82 GLU A C 1
ATOM 687 O O . GLU A 1 82 ? -17.558 2.133 -4.929 1.00 96.69 82 GLU A O 1
ATOM 692 N N . ASP A 1 83 ? -15.828 1.453 -3.643 1.00 95.44 83 ASP A N 1
ATOM 693 C CA . ASP A 1 83 ? -16.390 0.154 -3.255 1.00 95.44 83 ASP A CA 1
ATOM 694 C C . ASP A 1 83 ? -17.520 0.285 -2.223 1.00 95.44 83 ASP A C 1
ATOM 696 O O . ASP A 1 83 ? -18.244 -0.677 -1.973 1.00 95.44 83 ASP A O 1
ATOM 700 N N . ARG A 1 84 ? -17.716 1.491 -1.668 1.00 97.88 84 ARG A N 1
ATOM 701 C CA . ARG A 1 84 ? -18.708 1.809 -0.630 1.00 97.88 84 ARG A CA 1
ATOM 702 C C . ARG A 1 84 ? -18.565 0.904 0.588 1.00 97.88 84 ARG A C 1
ATOM 704 O O . ARG A 1 84 ? -19.561 0.393 1.099 1.00 97.88 84 ARG A O 1
ATOM 711 N N . LEU A 1 85 ? -17.329 0.718 1.047 1.00 96.38 85 LEU A N 1
ATOM 712 C CA . LEU A 1 85 ? -17.070 -0.066 2.248 1.00 96.38 85 LEU A CA 1
ATOM 713 C C . LEU A 1 85 ? -17.765 0.589 3.444 1.00 96.38 85 LEU A C 1
ATOM 715 O O . LEU A 1 85 ? -17.684 1.801 3.644 1.00 96.38 85 LEU A O 1
ATOM 719 N N . THR A 1 86 ? -18.457 -0.225 4.232 1.00 96.56 86 THR A N 1
ATOM 720 C CA . THR A 1 86 ? -19.230 0.232 5.398 1.00 96.56 86 THR A CA 1
ATOM 721 C C . THR A 1 86 ? -18.651 -0.271 6.711 1.00 96.56 86 THR A C 1
ATOM 723 O O . THR A 1 86 ? -18.996 0.237 7.775 1.00 96.56 86 THR A O 1
ATOM 726 N N . SER A 1 87 ? -17.773 -1.272 6.652 1.00 96.31 87 SER A N 1
ATOM 727 C CA . SER A 1 87 ? -17.208 -1.932 7.818 1.00 96.31 87 SER A CA 1
ATOM 728 C C . SER A 1 87 ? -15.729 -2.258 7.625 1.00 96.31 87 SER A C 1
ATOM 730 O O . SER A 1 87 ? -15.299 -2.667 6.548 1.00 96.31 87 SER A O 1
ATOM 732 N N . ALA A 1 88 ? -14.955 -2.162 8.711 1.00 95.25 88 ALA A N 1
ATOM 733 C CA . ALA A 1 88 ? -13.528 -2.488 8.729 1.00 95.25 88 ALA A CA 1
ATOM 734 C C . ALA A 1 88 ? -13.216 -3.928 8.282 1.00 95.25 88 ALA A C 1
ATOM 736 O O . ALA A 1 88 ? -12.169 -4.171 7.694 1.00 95.25 88 ALA A O 1
ATOM 737 N N . LYS A 1 89 ? -14.139 -4.879 8.493 1.00 95.44 89 LYS A N 1
ATOM 738 C CA . LYS A 1 89 ? -13.973 -6.288 8.081 1.00 95.44 89 LYS A CA 1
ATOM 739 C C . LYS A 1 89 ? -13.891 -6.492 6.563 1.00 95.44 89 LYS A C 1
ATOM 741 O O . LYS A 1 89 ? -13.564 -7.585 6.115 1.00 95.44 89 LYS A O 1
ATOM 746 N N . GLU A 1 90 ? -14.292 -5.486 5.788 1.00 96.69 90 GLU A N 1
ATOM 747 C CA . GLU A 1 90 ? -14.270 -5.520 4.325 1.00 96.69 90 GLU A CA 1
ATOM 748 C C . GLU A 1 90 ? -12.904 -5.087 3.769 1.00 96.69 90 GLU A C 1
ATOM 750 O O . GLU A 1 90 ? -12.630 -5.297 2.588 1.00 96.69 90 GLU A O 1
ATOM 755 N N . LEU A 1 91 ? -12.032 -4.506 4.606 1.00 95.81 91 LEU A N 1
ATOM 756 C CA . LEU A 1 91 ? -10.667 -4.175 4.217 1.00 95.81 91 LEU A CA 1
ATOM 757 C C . LEU A 1 91 ? -9.814 -5.449 4.095 1.00 95.81 91 LEU A C 1
ATOM 759 O O . LEU A 1 91 ? -9.892 -6.328 4.958 1.00 95.81 91 LEU A O 1
ATOM 763 N N . PRO A 1 92 ? -8.960 -5.553 3.059 1.00 95.44 92 PRO A N 1
ATOM 764 C CA . PRO A 1 92 ? -7.982 -6.628 2.958 1.00 95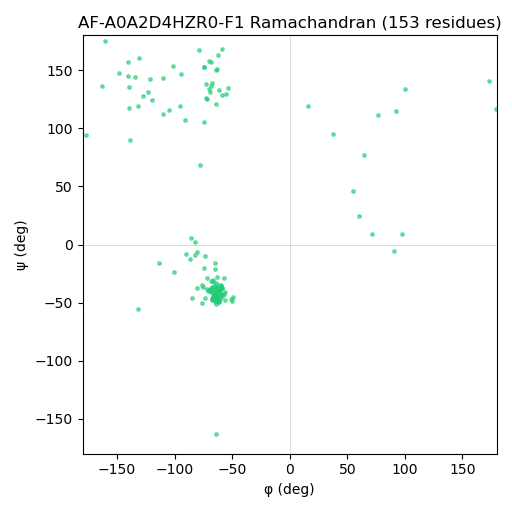.44 92 PRO A CA 1
ATOM 765 C C . PRO A 1 92 ? -7.088 -6.696 4.202 1.00 95.44 92 PRO A C 1
ATOM 767 O O . PRO A 1 92 ? -6.509 -5.693 4.613 1.00 95.44 92 PRO A O 1
ATOM 770 N N . TYR A 1 93 ? -6.963 -7.892 4.777 1.00 96.12 93 TYR A N 1
ATOM 771 C CA . TYR A 1 93 ? -6.186 -8.137 5.989 1.00 96.12 93 TYR A CA 1
ATOM 772 C C . TYR A 1 93 ? -4.937 -8.956 5.649 1.00 96.12 93 TYR A C 1
ATOM 774 O O . TYR A 1 93 ? -5.042 -10.125 5.269 1.00 96.12 93 TYR A O 1
ATOM 782 N N . PHE A 1 94 ? -3.757 -8.345 5.772 1.00 95.31 94 PHE A N 1
ATOM 783 C CA . PHE A 1 94 ? -2.472 -8.964 5.443 1.00 95.31 94 PHE A CA 1
ATOM 784 C C . PHE A 1 94 ? -1.532 -8.983 6.649 1.00 95.31 94 PHE A C 1
ATOM 786 O O . PHE A 1 94 ? -1.468 -8.026 7.416 1.00 95.31 94 PHE A O 1
ATOM 793 N N . GLU A 1 95 ? -0.767 -10.066 6.782 1.00 96.75 95 GLU A N 1
ATOM 794 C CA . GLU A 1 95 ? 0.256 -10.207 7.821 1.00 96.75 95 GLU A CA 1
ATOM 795 C C . GLU A 1 95 ? 1.310 -9.094 7.709 1.00 96.75 95 GLU A C 1
ATOM 797 O O . GLU A 1 95 ? 1.875 -8.874 6.635 1.00 96.75 95 GLU A O 1
ATOM 802 N N . GLY A 1 96 ? 1.583 -8.408 8.822 1.00 93.38 96 GLY A N 1
ATOM 803 C CA . GLY A 1 96 ? 2.592 -7.345 8.897 1.00 93.38 96 GLY A CA 1
ATOM 804 C C . GLY A 1 96 ? 2.233 -6.034 8.184 1.00 93.38 96 GLY A C 1
ATOM 805 O O . GLY A 1 96 ? 3.099 -5.169 8.057 1.00 93.38 96 GLY A O 1
ATOM 806 N N . ASP A 1 97 ? 0.993 -5.871 7.712 1.00 94.69 97 ASP A N 1
ATOM 807 C CA . ASP A 1 97 ? 0.524 -4.619 7.110 1.00 94.69 97 ASP A CA 1
ATOM 808 C C . ASP A 1 97 ? 0.159 -3.559 8.167 1.00 94.69 97 ASP A C 1
ATOM 810 O O . ASP A 1 97 ? 0.034 -3.830 9.364 1.00 94.69 97 ASP A O 1
ATOM 814 N N . PHE A 1 98 ? -0.024 -2.324 7.710 1.00 93.94 98 PHE A N 1
ATOM 815 C CA . PHE A 1 98 ? -0.404 -1.185 8.536 1.00 93.94 98 PHE A CA 1
ATOM 816 C C . PHE A 1 98 ? -1.809 -1.330 9.143 1.00 93.94 98 PHE A C 1
ATOM 818 O O . PHE A 1 98 ? -1.991 -1.087 10.336 1.00 93.94 98 PHE A O 1
ATOM 825 N N . TRP A 1 99 ? -2.798 -1.734 8.337 1.00 96.50 99 TRP A N 1
ATOM 826 C CA . TRP A 1 99 ? -4.213 -1.693 8.725 1.00 96.50 99 TRP A CA 1
ATOM 827 C C . TRP A 1 99 ? -4.581 -2.569 9.925 1.00 96.50 99 TRP A C 1
ATOM 829 O O . TRP A 1 99 ? -5.291 -2.058 10.788 1.00 96.50 99 TRP A O 1
ATOM 839 N N . PRO A 1 100 ? -4.106 -3.824 10.052 1.00 96.00 100 PRO A N 1
ATOM 840 C CA . PRO A 1 100 ? -4.357 -4.629 11.245 1.00 96.00 100 PRO A CA 1
ATOM 841 C C . PRO A 1 100 ? -4.005 -3.916 12.554 1.00 96.00 100 PRO A C 1
ATOM 843 O O . PRO A 1 100 ? -4.827 -3.878 13.462 1.00 96.00 100 PRO A O 1
ATOM 846 N N . ASN A 1 101 ? -2.825 -3.295 12.633 1.00 94.44 101 ASN A N 1
ATOM 847 C CA . ASN A 1 101 ? -2.374 -2.619 13.853 1.00 94.44 101 ASN A CA 1
ATOM 848 C C . ASN A 1 101 ? -3.234 -1.392 14.173 1.00 94.44 101 ASN A C 1
ATOM 850 O O . ASN A 1 101 ? -3.661 -1.220 15.310 1.00 94.44 101 ASN A O 1
ATOM 854 N N . VAL A 1 102 ? -3.540 -0.580 13.157 1.00 96.38 102 VAL A N 1
ATOM 855 C CA . VAL A 1 102 ? -4.396 0.605 13.323 1.00 96.38 102 VAL A CA 1
ATOM 856 C C . VAL A 1 102 ? -5.799 0.218 13.770 1.00 96.38 102 VAL A C 1
ATOM 858 O O . VAL A 1 102 ? -6.368 0.882 14.627 1.00 96.38 102 VAL A O 1
ATOM 861 N N . LEU A 1 103 ? -6.362 -0.858 13.216 1.00 96.19 103 LEU A N 1
ATOM 862 C CA . LEU A 1 103 ? -7.682 -1.337 13.617 1.00 96.19 103 LEU A CA 1
ATOM 863 C C . LEU A 1 103 ? -7.695 -1.781 15.083 1.00 96.19 103 LEU A C 1
ATOM 865 O O . LEU A 1 103 ? -8.622 -1.427 15.805 1.00 96.19 103 LEU A O 1
ATOM 869 N N . GLU A 1 104 ? -6.664 -2.493 15.540 1.00 96.31 104 GLU A N 1
ATOM 870 C CA . GLU A 1 104 ? -6.523 -2.880 16.950 1.00 96.31 104 GLU A CA 1
ATOM 871 C C . GLU A 1 104 ? -6.386 -1.665 17.882 1.00 96.31 104 GLU A C 1
ATOM 873 O O . GLU A 1 104 ? -6.961 -1.651 18.970 1.00 96.31 104 GLU A O 1
ATOM 878 N N . GLU A 1 105 ? -5.637 -0.637 17.476 1.00 97.06 105 GLU A N 1
ATOM 879 C CA . GLU A 1 105 ? -5.516 0.620 18.226 1.00 97.06 105 GLU A CA 1
ATOM 880 C C . GLU A 1 105 ? -6.859 1.361 18.295 1.00 97.06 105 GLU A C 1
ATOM 882 O O . GLU A 1 105 ? -7.314 1.695 19.387 1.00 97.06 105 GLU A O 1
ATOM 887 N N . SER A 1 106 ? -7.548 1.519 17.161 1.00 96.44 106 SER A N 1
ATOM 888 C CA . SER A 1 106 ? -8.861 2.174 17.102 1.00 96.44 106 SER A CA 1
ATOM 889 C C . SER A 1 106 ? -9.928 1.442 17.920 1.00 96.44 106 SER A C 1
ATOM 891 O O . SER A 1 106 ? -10.767 2.086 18.543 1.00 96.44 106 SER A O 1
ATOM 893 N N . ILE A 1 107 ? -9.917 0.103 17.949 1.00 96.56 107 ILE A N 1
ATOM 894 C CA . ILE A 1 107 ? -10.850 -0.673 18.784 1.00 96.56 107 ILE A CA 1
ATOM 895 C C . ILE A 1 107 ? -10.616 -0.367 20.267 1.00 96.56 107 ILE A C 1
ATOM 897 O O . ILE A 1 107 ? -11.574 -0.078 20.981 1.00 96.56 107 ILE A O 1
ATOM 901 N N . LYS A 1 108 ? -9.357 -0.360 20.721 1.00 96.56 108 LYS A N 1
ATOM 902 C CA . LYS A 1 108 ? -9.018 -0.051 22.121 1.00 96.56 108 LYS A CA 1
ATOM 903 C C . LYS A 1 108 ? -9.425 1.364 22.519 1.00 96.56 108 LYS A C 1
ATOM 905 O O . LYS A 1 108 ? -9.883 1.561 23.640 1.00 96.56 108 LYS A O 1
ATOM 910 N N . GLU A 1 109 ? -9.243 2.335 21.628 1.00 96.19 109 GLU A N 1
ATOM 911 C CA . GLU A 1 109 ? -9.667 3.721 21.857 1.00 96.19 109 GLU A CA 1
ATOM 912 C C . GLU A 1 109 ? -11.191 3.810 22.023 1.00 96.19 109 GLU A C 1
ATOM 914 O O . GLU A 1 109 ? -11.671 4.359 23.012 1.00 96.19 109 GLU A O 1
ATOM 919 N N . LEU A 1 110 ? -11.958 3.177 21.129 1.00 95.31 110 LEU A N 1
ATOM 920 C CA . LEU A 1 110 ? -13.424 3.155 21.207 1.00 95.31 110 LEU A CA 1
ATOM 921 C C . LEU A 1 110 ? -13.944 2.461 22.475 1.00 95.31 110 LEU A C 1
ATOM 923 O O . LEU A 1 110 ? -14.922 2.913 23.073 1.00 95.31 110 LEU A O 1
ATOM 927 N N . GLU A 1 111 ? -13.301 1.370 22.895 1.00 95.62 111 GLU A N 1
ATOM 928 C CA . GLU A 1 111 ? -13.636 0.673 24.141 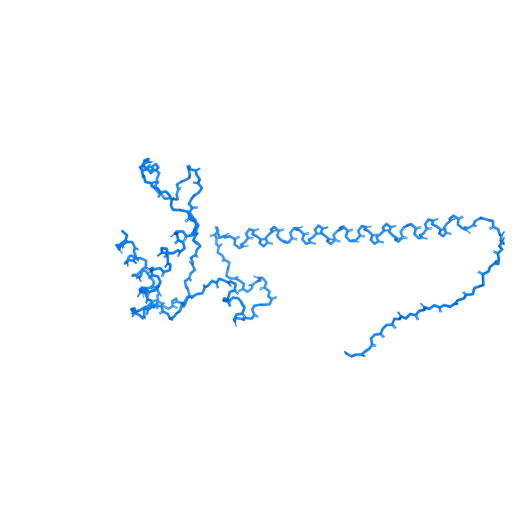1.00 95.62 111 GLU A CA 1
ATOM 929 C C . GLU A 1 111 ? -13.396 1.565 25.368 1.00 95.62 111 GLU A C 1
ATOM 931 O O . GLU A 1 111 ? -14.244 1.622 26.261 1.00 95.62 111 GLU A O 1
ATOM 936 N N . GLN A 1 112 ? -12.285 2.310 25.397 1.00 95.25 112 GLN A N 1
ATOM 937 C CA . GLN A 1 112 ? -11.983 3.262 26.473 1.00 95.25 112 GLN A CA 1
ATOM 938 C C . GLN A 1 112 ? -13.007 4.402 26.525 1.00 95.25 112 GLN A C 1
ATOM 940 O O . GLN A 1 112 ? -13.547 4.685 27.595 1.00 95.25 112 GLN A O 1
ATOM 945 N N . GLU A 1 113 ? -13.341 4.997 25.378 1.00 94.19 113 GLU A N 1
ATOM 946 C CA . GLU A 1 113 ? -14.366 6.045 25.282 1.00 94.19 113 GLU A CA 1
ATOM 947 C C . GLU A 1 113 ? -15.748 5.550 25.746 1.00 94.19 113 GLU A C 1
ATOM 949 O O . GLU A 1 113 ? -16.522 6.284 26.368 1.00 94.19 113 GLU A O 1
ATOM 954 N N . GLU A 1 114 ? -16.090 4.290 25.460 1.00 93.00 114 GLU A N 1
ATOM 955 C CA . GLU A 1 114 ? -17.329 3.681 25.940 1.00 93.00 114 GLU A CA 1
ATOM 956 C C . GLU A 1 114 ? -17.327 3.457 27.458 1.00 93.00 114 GLU A C 1
ATOM 958 O O . GLU A 1 114 ? -18.350 3.690 28.112 1.00 93.00 114 GLU A O 1
ATOM 963 N N . GLU A 1 115 ? -16.209 3.021 28.040 1.00 92.12 115 GLU A N 1
ATOM 964 C CA . GLU A 1 115 ? -16.083 2.879 29.491 1.00 92.12 115 GLU A CA 1
ATOM 965 C C . GLU A 1 115 ? -16.160 4.221 30.223 1.00 92.12 115 GLU A C 1
ATOM 967 O O . GLU A 1 115 ? -16.800 4.304 31.274 1.00 92.12 115 GLU A O 1
ATOM 972 N N 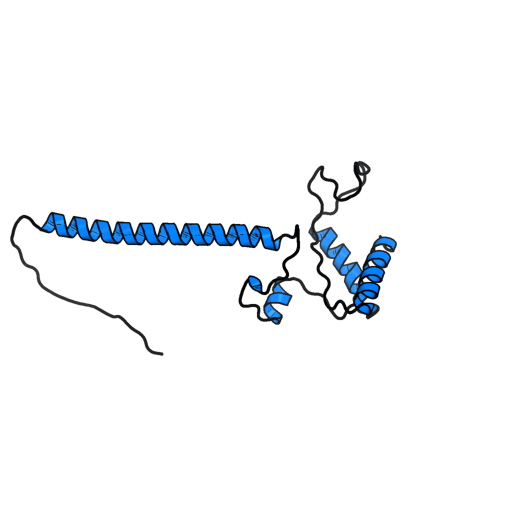. GLU A 1 116 ? -15.522 5.263 29.692 1.00 92.00 116 GLU A N 1
ATOM 973 C CA . GLU A 1 116 ? -15.575 6.615 30.255 1.00 92.00 116 GLU A CA 1
ATOM 974 C C . GLU A 1 116 ? -17.000 7.165 30.222 1.00 92.00 116 GLU A C 1
ATOM 976 O O . GLU A 1 116 ? -17.515 7.573 31.264 1.00 92.00 116 GLU A O 1
ATOM 981 N N . ARG A 1 117 ? -17.701 7.033 29.089 1.00 89.56 117 ARG A N 1
ATOM 982 C CA . ARG A 1 117 ? -19.114 7.420 28.973 1.00 89.56 117 ARG A CA 1
ATOM 983 C C . ARG A 1 117 ? -20.004 6.690 29.984 1.00 89.56 117 ARG A C 1
ATOM 985 O O . ARG A 1 117 ? -20.832 7.315 30.641 1.00 89.56 117 ARG A O 1
ATOM 992 N N . LYS A 1 118 ? -19.811 5.378 30.172 1.00 89.62 118 LYS A N 1
ATOM 993 C CA . LYS A 1 118 ? -20.558 4.597 31.181 1.00 89.62 118 LYS A CA 1
ATOM 994 C C . LYS A 1 118 ? -20.258 5.057 32.609 1.00 89.62 118 LYS A C 1
ATOM 996 O O . LYS A 1 118 ? -21.162 5.069 33.446 1.00 89.62 118 LYS A O 1
ATOM 1001 N N . LYS A 1 119 ? -19.006 5.423 32.910 1.00 87.06 119 LYS A N 1
ATOM 1002 C CA . LYS A 1 119 ? -18.624 5.969 34.222 1.00 87.06 119 LYS A CA 1
ATOM 1003 C C . LYS A 1 119 ? -19.300 7.314 34.457 1.00 87.06 119 LYS A C 1
ATOM 1005 O O . LYS A 1 119 ? -19.916 7.457 35.508 1.00 87.06 119 LYS A O 1
ATOM 1010 N N . GLU A 1 120 ? -19.271 8.223 33.483 1.00 84.12 120 GLU A N 1
ATOM 1011 C CA . GLU A 1 120 ? -19.919 9.540 33.560 1.00 84.12 120 GLU A CA 1
ATOM 1012 C C . GLU A 1 120 ? -21.435 9.433 33.766 1.00 84.12 120 GLU A C 1
ATOM 1014 O O . GLU A 1 120 ? -21.988 10.091 34.650 1.00 84.12 120 GLU A O 1
ATOM 1019 N N . GLU A 1 121 ? -22.104 8.548 33.020 1.00 81.12 121 GLU A N 1
ATOM 1020 C CA . GLU A 1 121 ? -23.529 8.250 33.198 1.00 81.12 121 GLU A CA 1
ATOM 1021 C C . GLU A 1 121 ? -23.816 7.679 34.596 1.00 81.12 121 GLU A C 1
ATOM 1023 O O . GLU A 1 121 ? -24.802 8.055 35.235 1.00 81.12 121 GLU A O 1
ATOM 1028 N N . SER A 1 122 ? -22.935 6.817 35.118 1.00 74.62 122 SER A N 1
ATOM 1029 C CA . SER A 1 122 ? -23.083 6.253 36.463 1.00 74.62 122 SER A CA 1
ATOM 1030 C C . SER A 1 122 ? -22.849 7.284 37.571 1.00 74.62 122 SER A C 1
ATOM 1032 O O . SER A 1 122 ? -23.592 7.297 38.551 1.00 74.62 122 SER A O 1
ATOM 1034 N N . THR A 1 123 ? -21.876 8.190 37.429 1.00 72.25 123 THR A N 1
ATOM 1035 C CA . THR A 1 123 ? -21.620 9.258 38.405 1.00 72.25 123 THR A CA 1
ATOM 1036 C C . THR A 1 123 ? -22.725 10.305 38.376 1.00 72.25 123 THR A C 1
ATOM 1038 O O . THR A 1 123 ? -23.206 10.679 39.440 1.00 72.25 123 THR A O 1
ATOM 1041 N N . ALA A 1 124 ? -23.235 10.678 37.197 1.00 68.31 124 ALA A N 1
ATOM 1042 C CA . ALA A 1 124 ? -24.396 11.563 37.075 1.00 68.31 124 ALA A CA 1
ATOM 1043 C C . ALA A 1 124 ? -25.664 10.945 37.699 1.00 68.31 124 ALA A C 1
ATOM 1045 O O . ALA A 1 124 ? -26.436 11.628 38.381 1.00 68.31 124 ALA A O 1
ATOM 1046 N N . ALA A 1 125 ? -25.864 9.633 37.531 1.00 62.12 125 ALA A N 1
ATOM 1047 C CA . ALA A 1 125 ? -26.937 8.893 38.195 1.00 62.12 125 ALA A CA 1
ATOM 1048 C C . ALA A 1 125 ? -26.732 8.776 39.721 1.00 62.12 125 ALA A C 1
ATOM 1050 O O . ALA A 1 125 ? -27.700 8.753 40.476 1.00 62.12 125 ALA A O 1
ATOM 1051 N N . THR A 1 126 ? -25.488 8.727 40.203 1.00 59.38 126 THR A N 1
ATOM 1052 C CA . THR A 1 126 ? -25.190 8.615 41.642 1.00 59.38 126 THR A CA 1
ATOM 1053 C C . THR A 1 126 ? -25.299 9.971 42.349 1.00 59.38 126 THR A C 1
ATOM 1055 O O . THR A 1 126 ? -25.863 10.037 43.439 1.00 59.38 126 THR A O 1
ATOM 1058 N N . GLU A 1 127 ? -24.880 11.068 41.711 1.00 57.44 127 GLU A N 1
ATOM 1059 C CA . GLU A 1 127 ? -25.057 12.436 42.222 1.00 57.44 127 GLU A CA 1
ATOM 1060 C C . GLU A 1 127 ? -26.539 12.829 42.307 1.00 57.44 127 GLU A C 1
ATOM 1062 O O . GLU A 1 127 ? -26.970 13.445 43.281 1.00 57.44 127 GLU A O 1
ATOM 1067 N N . THR A 1 128 ? -27.369 12.398 41.352 1.00 51.47 128 THR A N 1
ATOM 1068 C CA . THR A 1 128 ? -28.831 12.576 41.441 1.00 51.47 128 THR A CA 1
ATOM 1069 C C . THR A 1 128 ? -29.461 11.751 42.575 1.00 51.47 128 THR A C 1
ATOM 1071 O O . THR A 1 128 ? -30.428 12.201 43.200 1.00 51.47 128 THR A O 1
ATOM 1074 N N . ILE A 1 129 ? -28.893 10.590 42.924 1.00 53.91 129 ILE A N 1
ATOM 1075 C CA . ILE A 1 129 ? -29.323 9.781 44.079 1.00 53.91 129 ILE A CA 1
ATOM 1076 C C . ILE A 1 129 ? -28.850 10.394 45.415 1.00 53.91 129 ILE A C 1
ATOM 1078 O O . ILE A 1 129 ? -29.590 10.378 46.399 1.00 53.91 129 ILE A O 1
ATOM 1082 N N . GLU A 1 130 ? -27.654 10.985 45.482 1.00 48.41 130 GLU A N 1
ATOM 1083 C CA . GLU A 1 130 ? -27.174 11.668 46.695 1.00 48.41 130 GLU A CA 1
ATOM 1084 C C . GLU A 1 130 ? -27.900 12.994 46.960 1.00 48.41 130 GLU A C 1
ATOM 1086 O O . GLU A 1 130 ? -28.261 13.264 48.108 1.00 48.41 130 GLU A O 1
ATOM 1091 N N . VAL A 1 131 ? -28.221 13.774 45.921 1.00 48.53 131 VAL A N 1
ATOM 1092 C CA . VAL A 1 131 ? -29.060 14.982 46.046 1.00 48.53 131 VAL A CA 1
ATOM 1093 C C . VAL A 1 131 ? -30.474 14.622 46.521 1.00 48.53 131 VAL A C 1
ATOM 1095 O O . VAL A 1 131 ? -31.013 15.289 47.402 1.00 48.53 131 VAL A O 1
ATOM 1098 N N . THR A 1 132 ? -31.061 13.522 46.036 1.00 46.34 132 THR A N 1
ATOM 1099 C CA . THR A 1 132 ? -32.381 13.059 46.513 1.00 46.34 132 THR A CA 1
ATOM 1100 C C . THR A 1 132 ? -32.344 12.474 47.929 1.00 46.34 132 THR A C 1
ATOM 1102 O O . THR A 1 132 ? -33.322 12.612 48.663 1.00 46.34 132 THR A O 1
ATOM 1105 N N . LYS A 1 133 ? -31.221 11.887 48.366 1.00 43.97 133 LYS A N 1
ATOM 1106 C CA . LYS A 1 133 ? -31.039 11.387 49.740 1.00 43.97 133 LYS A CA 1
ATOM 1107 C C . LYS A 1 133 ? -30.786 12.506 50.758 1.00 43.97 133 LYS A C 1
ATOM 1109 O O . LYS A 1 133 ? -31.263 12.406 51.885 1.00 43.97 133 LYS A O 1
ATOM 1114 N N . LEU A 1 134 ? -30.090 13.578 50.371 1.00 43.44 134 LEU A N 1
ATOM 1115 C CA . LEU A 1 134 ? -29.871 14.761 51.218 1.00 43.44 134 LEU A CA 1
ATOM 1116 C C . LEU A 1 134 ? -31.125 15.642 51.356 1.00 43.44 134 LEU A C 1
ATOM 1118 O O . LEU A 1 134 ? -31.245 16.376 52.330 1.00 43.44 134 LEU A O 1
ATOM 1122 N N . MET A 1 135 ? -32.087 15.528 50.435 1.00 45.16 135 MET A N 1
ATOM 1123 C CA . MET A 1 135 ? -33.400 16.186 50.524 1.00 45.16 135 MET A CA 1
ATOM 1124 C C . MET A 1 135 ? -34.441 15.377 51.329 1.00 45.16 135 MET A C 1
ATOM 1126 O O . MET A 1 135 ? -35.605 15.768 51.397 1.00 45.16 135 MET A O 1
ATOM 1130 N N . GLY A 1 136 ? -34.039 14.253 51.939 1.00 40.09 136 GLY A N 1
ATOM 1131 C CA . GLY A 1 136 ? -34.903 13.373 52.734 1.00 40.09 136 GLY A CA 1
ATOM 1132 C C . GLY A 1 136 ? -35.139 13.798 54.188 1.00 40.09 136 GLY A C 1
ATOM 1133 O O . GLY A 1 136 ? -36.012 13.220 54.828 1.00 40.09 136 GLY A O 1
ATOM 1134 N N . ASP A 1 137 ? -34.431 14.811 54.698 1.00 45.25 137 ASP A N 1
ATOM 1135 C CA . ASP A 1 137 ? -34.625 15.345 56.048 1.00 45.25 137 ASP A CA 1
ATOM 1136 C C . ASP A 1 137 ? -34.836 16.871 56.012 1.00 45.25 137 ASP A C 1
ATOM 1138 O O . ASP A 1 137 ? -34.015 17.625 55.499 1.00 45.25 137 ASP A O 1
ATOM 1142 N N . VAL A 1 138 ? -35.925 17.304 56.656 1.00 36.25 138 VAL A N 1
ATOM 1143 C CA . VAL A 1 138 ? -36.442 18.675 56.858 1.00 36.25 138 VAL A CA 1
ATOM 1144 C C . VAL A 1 138 ? -37.446 19.180 55.809 1.00 36.25 138 VAL A C 1
ATOM 1146 O O . VAL A 1 138 ? -37.175 19.396 54.634 1.00 36.25 138 VAL A O 1
ATOM 1149 N N . ALA A 1 139 ? -38.657 19.400 56.320 1.00 33.97 139 ALA A N 1
ATOM 1150 C CA . ALA A 1 139 ? -39.846 19.838 55.618 1.00 33.97 139 ALA A CA 1
ATOM 1151 C C . ALA A 1 139 ? -39.848 21.330 55.226 1.00 33.97 139 ALA A C 1
ATOM 1153 O O . ALA A 1 139 ? -39.419 22.185 55.995 1.00 33.97 139 ALA A O 1
ATOM 1154 N N . THR A 1 140 ? -40.586 21.605 54.143 1.00 34.78 140 THR A N 1
ATOM 1155 C CA . THR A 1 140 ? -41.291 22.861 53.793 1.00 34.78 140 THR A CA 1
ATOM 1156 C C . THR A 1 140 ? -40.444 24.032 53.271 1.00 34.78 140 THR A C 1
ATOM 1158 O O . THR A 1 140 ? -39.796 24.724 54.043 1.00 34.78 140 THR A O 1
ATOM 1161 N N . LEU A 1 141 ? -40.593 24.374 51.983 1.00 36.19 141 LEU A N 1
ATOM 1162 C CA . LEU A 1 141 ? -41.400 25.526 51.530 1.00 36.19 141 LEU A CA 1
ATOM 1163 C C . LEU A 1 141 ? -41.361 25.687 49.995 1.00 36.19 141 LEU A C 1
ATOM 1165 O O . LEU A 1 141 ? -40.319 25.908 49.397 1.00 36.19 141 LEU A O 1
ATOM 1169 N N . CYS A 1 142 ? -42.553 25.529 49.416 1.00 30.42 142 CYS A N 1
ATOM 1170 C CA . CYS A 1 142 ? -43.156 26.207 48.262 1.00 30.42 142 CYS A CA 1
ATOM 1171 C C . CYS A 1 142 ? -42.273 27.027 47.292 1.00 30.42 142 CYS A C 1
ATOM 1173 O O . CYS A 1 142 ? -41.769 28.075 47.675 1.00 30.42 142 CYS A O 1
ATOM 1175 N N . GLU A 1 143 ? -42.258 26.609 46.019 1.00 34.88 143 GLU A N 1
ATOM 1176 C CA . GLU A 1 143 ? -42.625 27.384 44.803 1.00 34.88 143 GLU A CA 1
ATOM 1177 C C . GLU A 1 143 ? -42.498 26.416 43.597 1.00 34.88 143 GLU A C 1
ATOM 1179 O O . GLU A 1 143 ? -41.404 26.012 43.225 1.00 34.88 143 GLU A O 1
ATOM 1184 N N . LEU A 1 144 ? -43.557 25.731 43.139 1.00 36.56 144 LEU A N 1
ATOM 1185 C CA . LEU A 1 144 ? -44.544 26.172 42.131 1.00 36.56 144 LEU A CA 1
ATOM 1186 C C . LEU A 1 144 ? -43.927 26.996 40.981 1.00 36.56 144 LEU A C 1
ATOM 1188 O O . LEU A 1 144 ? -43.845 28.211 41.084 1.00 36.56 144 LEU A O 1
ATOM 1192 N N . CYS A 1 145 ? -43.571 26.392 39.841 1.00 28.00 145 CYS A N 1
ATOM 1193 C CA . CYS A 1 145 ? -44.475 26.029 38.737 1.00 28.00 145 CYS A CA 1
ATOM 1194 C C . CYS A 1 145 ? -43.667 25.512 37.521 1.00 28.00 145 CYS A C 1
ATOM 1196 O O . CYS A 1 145 ? -42.599 26.022 37.200 1.00 28.00 145 CYS A O 1
ATOM 1198 N N . G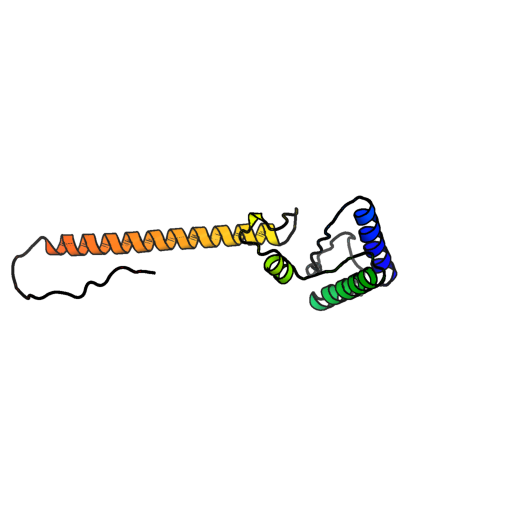LU A 1 146 ? -44.215 24.482 36.883 1.00 36.03 146 GLU A N 1
ATOM 1199 C CA . GLU A 1 146 ? -43.774 23.704 35.712 1.00 36.03 146 GLU A CA 1
ATOM 1200 C C . GLU A 1 146 ? -43.683 24.518 34.380 1.00 36.03 146 GLU A C 1
ATOM 1202 O O . GLU A 1 146 ? -43.891 25.730 34.386 1.00 36.03 146 GLU A O 1
ATOM 1207 N N . PRO A 1 147 ? -43.630 23.892 33.179 1.00 46.47 147 PRO A N 1
ATOM 1208 C CA . PRO A 1 147 ? -42.647 22.948 32.617 1.00 46.47 147 PRO A CA 1
ATOM 1209 C C . PRO A 1 147 ? -42.207 23.380 31.195 1.00 46.47 147 PRO A C 1
ATOM 1211 O O . PRO A 1 147 ? -42.969 24.023 30.481 1.00 46.47 147 PRO A O 1
ATOM 1214 N N . GLN A 1 148 ? -41.070 22.897 30.681 1.00 30.25 148 GLN A N 1
ATOM 1215 C CA . GLN A 1 148 ? -40.966 22.611 29.237 1.00 30.25 148 GLN A CA 1
ATOM 1216 C C . GLN A 1 148 ? -40.212 21.300 29.008 1.00 30.25 148 GLN A C 1
ATOM 1218 O O . GLN A 1 148 ? -38.995 21.257 28.865 1.00 30.25 148 GLN A O 1
ATOM 1223 N N . ILE A 1 149 ? -40.991 20.216 28.972 1.00 41.03 149 ILE A N 1
ATOM 1224 C CA . ILE A 1 149 ? -40.652 18.994 28.243 1.00 41.03 149 ILE A CA 1
ATOM 1225 C C . ILE A 1 149 ? -40.750 19.309 26.750 1.00 41.03 149 ILE A C 1
ATOM 1227 O O . ILE A 1 149 ? -41.778 19.815 26.305 1.00 41.03 149 ILE A O 1
ATOM 1231 N N . LEU A 1 150 ? -39.751 18.897 25.974 1.00 28.88 150 LEU A N 1
ATOM 1232 C CA . LEU A 1 150 ? -39.939 18.476 24.588 1.00 28.88 150 LEU A CA 1
ATOM 1233 C C . LEU A 1 150 ? -39.053 17.255 24.345 1.00 28.88 150 LEU A C 1
ATOM 1235 O O . LEU A 1 150 ? -37.830 17.339 24.421 1.00 28.88 150 LEU A O 1
ATOM 1239 N N . SER A 1 151 ? -39.680 16.123 24.034 1.00 29.55 151 SER A N 1
ATOM 1240 C CA . SER A 1 151 ? -38.997 15.017 23.375 1.00 29.55 151 SER A CA 1
ATOM 1241 C C . SER A 1 151 ? -39.842 14.476 22.226 1.00 29.55 151 SER A C 1
ATOM 1243 O O . SER A 1 151 ? -41.056 14.321 22.368 1.00 29.55 151 SER A O 1
ATOM 1245 N N . ILE A 1 152 ? -39.102 14.087 21.188 1.00 38.69 152 ILE A N 1
ATOM 1246 C CA . ILE A 1 152 ? -39.375 13.093 20.144 1.00 38.69 152 ILE A CA 1
ATOM 1247 C C . ILE A 1 152 ? -39.858 13.616 18.781 1.00 38.69 152 ILE A C 1
ATOM 1249 O O . ILE A 1 152 ? -40.711 14.487 18.644 1.00 38.69 152 ILE A O 1
ATOM 1253 N N . GLN A 1 153 ? -39.196 13.016 17.786 1.00 41.41 153 GLN A N 1
ATOM 1254 C CA . GLN A 1 153 ? -39.237 13.173 16.335 1.00 41.41 153 GLN A CA 1
ATOM 1255 C C . GLN A 1 153 ? -40.616 12.920 15.701 1.00 41.41 153 GLN A C 1
ATOM 1257 O O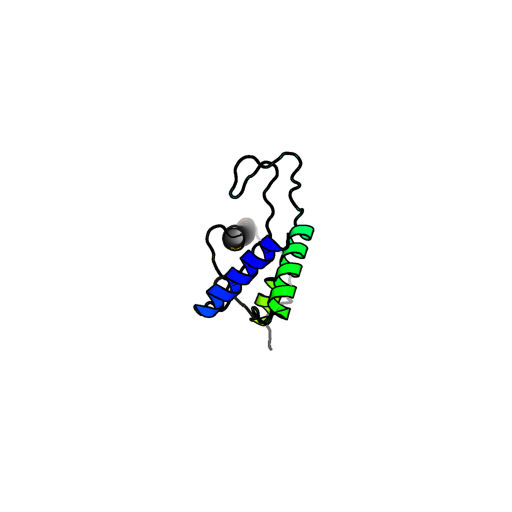 . GLN A 1 153 ? -41.509 12.396 16.359 1.00 41.41 153 GLN A O 1
ATOM 1262 N N . HIS A 1 154 ? -40.771 13.276 14.418 1.00 40.03 154 HIS A N 1
ATOM 1263 C CA . HIS A 1 154 ? -40.774 12.401 13.216 1.00 40.03 154 HIS A CA 1
ATOM 1264 C C . HIS A 1 154 ? -40.552 13.349 12.008 1.00 40.03 154 HIS A C 1
ATOM 1266 O O . HIS A 1 154 ? -41.079 14.461 12.012 1.00 40.03 154 HIS A O 1
ATOM 1272 N N . ASN A 1 155 ? -39.713 13.060 11.014 1.00 40.38 155 ASN A N 1
ATOM 1273 C CA . ASN A 1 155 ? -39.588 11.850 10.198 1.00 40.38 155 ASN A CA 1
ATOM 1274 C C . ASN A 1 155 ? -38.148 11.686 9.681 1.00 40.38 155 ASN A C 1
ATOM 1276 O O . ASN A 1 155 ? -37.485 12.736 9.510 1.00 40.38 155 ASN A O 1
#

Radius of gyration: 29.25 Å; Cα contacts (8 Å, |Δi|>4): 49; chains: 1; bounding box: 71×44×78 Å

InterPro domains:
  IPR013178 Histone acetyltransferase Rtt109/CBP [PF08214] (1-134)
  IPR013178 Histone acetyltransferase Rtt109/CBP [PTHR13808] (1-122)
  IPR013178 Histone acetyltransferase Rtt109/CBP [SM01250] (1-152)
  IPR031162 CBP/p300-type histone acetyltransferase domain [PS51727] (1-155)

Nearest PDB structures (foldseek):
  8hal-assembly1_K  TM=9.933E-01  e=1.309E-14  Homo sapiens
  7vi0-assembly1_A  TM=9.928E-01  e=5.005E-14  Homo sapiens
  6pf1-assembly1_A  TM=9.712E-01  e=4.680E-14  Homo sapiens
  5kj2-assembly1_A  TM=9.992E-01  e=9.784E-14  Homo sapiens
  8cnd-assembly1_A  TM=9.929E-01  e=8.002E-14  Mus musculus